Protein AF-0000000081094285 (afdb_homodimer)

InterPro domains:
  IPR002557 Chitin binding domain [PF01607] (38-88)
  IPR002557 Chitin binding domain [PS50940] (35-88)
  IPR036508 Chitin binding domain superfamily [SSF57625] (34-88)

Solvent-accessible surface area (backbone atoms only — not comparable to full-atom values): 10348 Å² total; per-residue (Å²): 134,80,58,68,62,57,57,49,51,52,51,44,54,54,54,62,65,66,63,70,71,76,76,71,74,71,56,83,68,67,70,45,63,74,68,67,77,63,93,49,69,44,73,44,55,34,72,90,55,74,12,32,32,33,34,41,22,58,70,88,43,74,42,46,32,20,34,28,63,72,26,14,43,24,67,89,73,71,43,65,36,53,40,92,78,36,92,121,132,80,58,68,62,57,56,49,51,52,51,44,55,54,53,61,64,65,62,70,69,76,77,73,76,72,56,83,69,69,73,45,63,75,66,66,77,64,93,47,68,45,70,44,54,34,71,93,54,72,13,32,30,32,32,42,22,56,69,91,43,74,42,46,32,22,35,28,63,72,25,13,45,24,67,89,74,70,43,59,36,53,40,89,79,37,92,120

Organism: NCBI:txid1843537

Foldseek 3Di:
DPDPVVVVVVVVVVVVVPPPPPPPVPPPVPVPPCPDFDPDAAKAADVVVLQQWIWGDDPRDIDIDGDDPQWGAAPVVRGTDHSVVHDD/DPDPVVVVVVVVVVVVVPPPPPPPVPPPVPVPPPPDFDPDAAKAADVVVLQQWIWGDDPRDIDIDGDPPQWGAAPVVRGTDHSVVHDD

pLDDT: mean 78.97, std 19.31, range [37.84, 96.75]

Structure (mmCIF, N/CA/C/O backbone):
data_AF-0000000081094285-model_v1
#
loop_
_entity.id
_entity.type
_entity.pdbx_description
1 polymer 'Chitin-binding type-2 domain-containing protein'
#
loop_
_atom_site.group_PDB
_atom_site.id
_atom_site.type_symbol
_atom_site.label_atom_id
_atom_site.label_alt_id
_atom_site.label_comp_id
_atom_site.label_asym_id
_atom_site.label_entity_id
_atom_site.label_seq_id
_atom_site.pdbx_PDB_ins_code
_atom_site.Cartn_x
_atom_site.Cartn_y
_atom_site.Cartn_z
_atom_site.occupancy
_atom_site.B_iso_or_equiv
_atom_site.auth_seq_id
_atom_site.auth_comp_id
_atom_site.auth_asym_id
_atom_site.auth_atom_id
_atom_site.pdbx_PDB_model_num
ATOM 1 N N . MET A 1 1 ? -5.73 -49.875 -32.469 1 42.38 1 MET A N 1
ATOM 2 C CA . MET A 1 1 ? -5.719 -49.906 -31 1 42.38 1 MET A CA 1
ATOM 3 C C . MET A 1 1 ? -4.676 -48.938 -30.453 1 42.38 1 MET A C 1
ATOM 5 O O . MET A 1 1 ? -3.479 -49.125 -30.656 1 42.38 1 MET A O 1
ATOM 9 N N . LEU A 1 2 ? -4.836 -47.625 -30.531 1 59.5 2 LEU A N 1
ATOM 10 C CA . LEU A 1 2 ? -3.98 -46.5 -30.156 1 59.5 2 LEU A CA 1
ATOM 11 C C . LEU A 1 2 ? -3.506 -46.656 -28.719 1 59.5 2 LEU A C 1
ATOM 13 O O . LEU A 1 2 ? -4.297 -46.969 -27.828 1 59.5 2 LEU A O 1
ATOM 17 N N . PRO A 1 3 ? -2.203 -46.875 -28.469 1 69.81 3 PRO A N 1
ATOM 18 C CA . PRO A 1 3 ? -1.639 -47.344 -27.203 1 69.81 3 PRO A CA 1
ATOM 19 C C . PRO A 1 3 ? -2.039 -46.469 -26.016 1 69.81 3 PRO A C 1
ATOM 21 O O . PRO A 1 3 ? -2.299 -45.25 -26.188 1 69.81 3 PRO A O 1
ATOM 24 N N . ARG A 1 4 ? -2.75 -47.062 -25.125 1 71.38 4 ARG A N 1
ATOM 25 C CA . ARG A 1 4 ? -3.197 -46.562 -23.828 1 71.38 4 ARG A CA 1
ATOM 26 C C . ARG A 1 4 ? -2.176 -45.625 -23.219 1 71.38 4 ARG A C 1
ATOM 28 O O . ARG A 1 4 ? -2.545 -44.625 -22.594 1 71.38 4 ARG A O 1
ATOM 35 N N . VAL A 1 5 ? -0.942 -45.812 -23.688 1 74.56 5 VAL A N 1
ATOM 36 C CA . VAL A 1 5 ? 0.132 -45.031 -23.094 1 74.56 5 VAL A CA 1
ATOM 37 C C . VAL A 1 5 ? 0.106 -43.625 -23.641 1 74.56 5 VAL A C 1
ATOM 39 O O . VAL A 1 5 ? 0.315 -42.656 -22.906 1 74.56 5 VAL A O 1
ATOM 42 N N . PHE A 1 6 ? -0.265 -43.625 -24.953 1 76.25 6 PHE A N 1
ATOM 43 C CA . PHE A 1 6 ? -0.285 -42.312 -25.609 1 76.25 6 PHE A CA 1
ATOM 44 C C . PHE A 1 6 ? -1.432 -41.469 -25.094 1 76.25 6 PHE A C 1
ATOM 46 O O . PHE A 1 6 ? -1.266 -40.25 -24.875 1 76.25 6 PHE A O 1
ATOM 53 N N . THR A 1 7 ? -2.527 -42.062 -24.781 1 78 7 THR A N 1
ATOM 54 C CA . THR A 1 7 ? -3.697 -41.344 -24.281 1 78 7 THR A CA 1
ATOM 55 C C . THR A 1 7 ? -3.457 -40.844 -22.859 1 78 7 THR A C 1
ATOM 57 O O . THR A 1 7 ? -3.881 -39.719 -22.516 1 78 7 THR A O 1
ATOM 60 N N . ILE A 1 8 ? -2.666 -41.656 -22.219 1 72.12 8 ILE A N 1
ATOM 61 C CA . ILE A 1 8 ? -2.377 -41.281 -20.828 1 72.12 8 ILE A CA 1
ATOM 62 C C . ILE A 1 8 ? -1.413 -40.125 -20.797 1 72.12 8 ILE A C 1
ATOM 64 O O . ILE A 1 8 ? -1.59 -39.188 -20.016 1 72.12 8 ILE A O 1
ATOM 68 N N . LEU A 1 9 ? -0.447 -40.219 -21.781 1 71.06 9 LEU A N 1
ATOM 69 C CA . LEU A 1 9 ? 0.54 -39.156 -21.875 1 71.06 9 LEU A CA 1
ATOM 70 C C . LEU A 1 9 ? -0.121 -37.844 -22.281 1 71.06 9 LEU A C 1
ATOM 72 O O . LEU A 1 9 ? 0.18 -36.781 -21.703 1 71.06 9 LEU A O 1
ATOM 76 N N . VAL A 1 10 ? -1.048 -37.906 -23.188 1 74.25 10 VAL A N 1
ATOM 77 C CA . VAL A 1 10 ? -1.744 -36.719 -23.672 1 74.25 10 VAL A CA 1
ATOM 78 C C . VAL A 1 10 ? -2.633 -36.125 -22.578 1 74.25 10 VAL A C 1
ATOM 80 O O . VAL A 1 10 ? -2.67 -34.906 -22.375 1 74.25 10 VAL A O 1
ATOM 83 N N . LEU A 1 11 ? -3.197 -36.969 -21.797 1 70.38 11 LEU A N 1
ATOM 84 C CA . LEU A 1 11 ? -4.062 -36.531 -20.719 1 70.38 11 LEU A CA 1
ATOM 85 C C . LEU A 1 11 ? -3.25 -35.906 -19.594 1 70.38 11 LEU A C 1
ATOM 87 O O . LEU A 1 11 ? -3.678 -34.906 -19 1 70.38 11 LEU A O 1
ATOM 91 N N . TYR A 1 12 ? -2.105 -36.438 -19.438 1 70.94 12 TYR A N 1
ATOM 92 C CA . TYR A 1 12 ? -1.216 -35.844 -18.438 1 70.94 12 TYR A CA 1
ATOM 93 C C . TYR A 1 12 ? -0.742 -34.469 -18.859 1 70.94 12 TYR A C 1
ATOM 95 O O . TYR A 1 12 ? -0.683 -33.562 -18.031 1 70.94 12 TYR A O 1
ATOM 103 N N . VAL A 1 13 ? -0.403 -34.281 -20.109 1 70.75 13 VAL A N 1
ATOM 104 C CA . VAL A 1 13 ? 0.097 -33 -20.625 1 70.75 13 VAL A CA 1
ATOM 105 C C . VAL A 1 13 ? -1.015 -31.953 -20.578 1 70.75 13 VAL A C 1
ATOM 107 O O . VAL A 1 13 ? -0.772 -30.797 -20.234 1 70.75 13 VAL A O 1
ATOM 110 N N . VAL A 1 14 ? -2.246 -32.281 -20.812 1 68.69 14 VAL A N 1
ATOM 111 C CA . VAL A 1 14 ? -3.367 -31.344 -20.812 1 68.69 14 VAL A CA 1
ATOM 112 C C . VAL A 1 14 ? -3.699 -30.922 -19.375 1 68.69 14 VAL A C 1
ATOM 114 O O . VAL A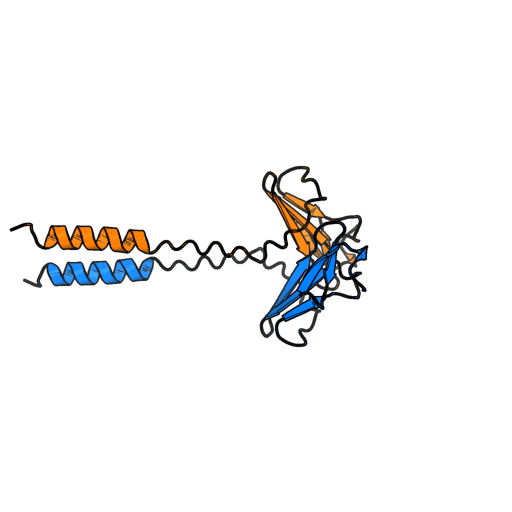 1 14 ? -3.988 -29.75 -19.125 1 68.69 14 VAL A O 1
ATOM 117 N N . SER A 1 15 ? -3.568 -31.844 -18.453 1 69.25 15 SER A N 1
ATOM 118 C CA . SER A 1 15 ? -3.83 -31.547 -17.047 1 69.25 15 SER A CA 1
ATOM 119 C C . SER A 1 15 ? -2.779 -30.609 -16.484 1 69.25 15 SER A C 1
ATOM 121 O O . SER A 1 15 ? -3.096 -29.734 -15.672 1 69.25 15 SER A O 1
ATOM 123 N N . LEU A 1 16 ? -1.538 -30.797 -16.797 1 65.5 16 LEU A N 1
ATOM 124 C CA . LEU A 1 16 ? -0.461 -29.922 -16.359 1 65.5 16 LEU A CA 1
ATOM 125 C C . LEU A 1 16 ? -0.645 -28.516 -16.922 1 65.5 16 LEU A C 1
ATOM 127 O O . LEU A 1 16 ? -0.322 -27.531 -16.25 1 65.5 16 LEU A O 1
ATOM 131 N N . LEU A 1 17 ? -1.129 -28.375 -18.109 1 64.12 17 LEU A N 1
ATOM 132 C CA . LEU A 1 17 ? -1.345 -27.078 -18.75 1 64.12 17 LEU A CA 1
ATOM 133 C C . LEU A 1 17 ? -2.5 -26.328 -18.094 1 64.12 17 LEU A C 1
ATOM 135 O O . LEU A 1 17 ? -2.461 -25.109 -17.969 1 64.12 17 LEU A O 1
ATOM 139 N N . MET A 1 18 ? -3.471 -26.922 -17.578 1 60.28 18 MET A N 1
ATOM 140 C CA . MET A 1 18 ? -4.637 -26.266 -17 1 60.28 18 MET A CA 1
ATOM 141 C C . MET A 1 18 ? -4.328 -25.766 -15.586 1 60.28 18 MET A C 1
ATOM 143 O O . MET A 1 18 ? -5.094 -24.984 -15.023 1 60.28 18 MET A O 1
ATOM 147 N N . MET A 1 19 ? -3.383 -26.172 -14.953 1 56.28 19 MET A N 1
ATOM 148 C CA . MET A 1 19 ? -3.131 -25.812 -13.562 1 56.28 19 MET A CA 1
ATOM 149 C C . MET A 1 19 ? -2.498 -24.422 -13.461 1 56.28 19 MET A C 1
ATOM 151 O O . MET A 1 19 ? -2.225 -23.938 -12.367 1 56.28 19 MET A O 1
ATOM 155 N N . SER A 1 20 ? -2.102 -23.703 -14.43 1 53.12 20 SER A N 1
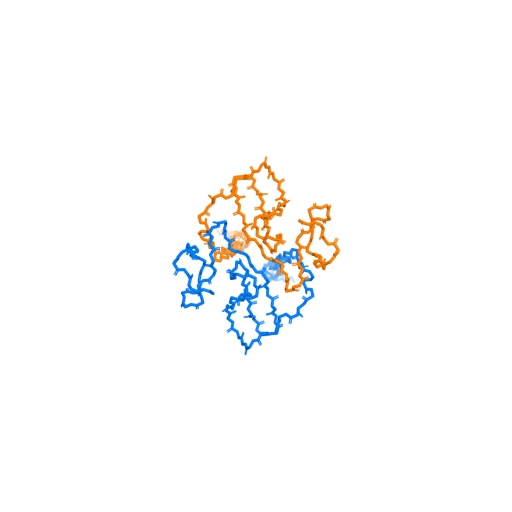ATOM 156 C CA . SER A 1 20 ? -1.458 -22.406 -14.195 1 53.12 20 SER A CA 1
ATOM 157 C C . SER A 1 20 ? -2.49 -21.312 -13.977 1 53.12 20 SER A C 1
ATOM 159 O O . SER A 1 20 ? -2.988 -20.719 -14.945 1 53.12 20 SER A O 1
ATOM 161 N N . VAL A 1 21 ? -3.484 -21.438 -13.133 1 50.97 21 VAL A N 1
ATOM 162 C CA . VAL A 1 21 ? -4.332 -20.281 -12.867 1 50.97 21 VAL A CA 1
ATOM 163 C C . VAL A 1 21 ? -3.496 -19.156 -12.266 1 50.97 21 VAL A C 1
ATOM 165 O O . VAL A 1 21 ? -2.906 -19.312 -11.195 1 50.97 21 VAL A O 1
ATOM 168 N N . SER A 1 22 ? -2.867 -18.375 -13.016 1 47.12 22 SER A N 1
ATOM 169 C CA . SER A 1 22 ? -2.258 -17.125 -12.562 1 47.12 22 SER A CA 1
ATOM 170 C C . SER A 1 22 ? -3.264 -16.266 -11.812 1 47.12 22 SER A C 1
ATOM 172 O O . SER A 1 22 ? -4.285 -15.859 -12.367 1 47.12 22 SER A O 1
ATOM 174 N N . VAL A 1 23 ? -3.535 -16.562 -10.523 1 45.41 23 VAL A N 1
ATOM 175 C CA . VAL A 1 23 ? -4.266 -15.633 -9.664 1 45.41 23 VAL A CA 1
ATOM 176 C C . VAL A 1 23 ? -3.674 -14.227 -9.797 1 45.41 23 VAL A C 1
ATOM 178 O O . VAL A 1 23 ? -2.539 -13.984 -9.383 1 45.41 23 VAL A O 1
ATOM 181 N N . SER A 1 24 ? -3.846 -13.539 -10.852 1 44.56 24 SER A N 1
ATOM 182 C CA . SER A 1 24 ? -3.58 -12.102 -10.859 1 44.56 24 SER A CA 1
ATOM 183 C C . SER A 1 24 ? -4.363 -11.391 -9.758 1 44.56 24 SER A C 1
ATOM 185 O O . SER A 1 24 ? -5.59 -11.297 -9.82 1 44.56 24 SER A O 1
ATOM 187 N N . GLY A 1 25 ? -4.129 -11.695 -8.531 1 38.09 25 GLY A N 1
ATOM 188 C CA . GLY A 1 25 ? -4.746 -10.898 -7.484 1 38.09 25 GLY A CA 1
ATOM 189 C C . GLY A 1 25 ? -4.711 -9.406 -7.77 1 38.09 25 GLY A C 1
ATOM 190 O O . GLY A 1 25 ? -3.641 -8.797 -7.758 1 38.09 25 GLY A O 1
ATOM 191 N N . HIS A 1 26 ? -5.551 -8.984 -8.75 1 40.16 26 HIS A N 1
ATOM 192 C CA . HIS A 1 26 ? -5.734 -7.547 -8.875 1 40.16 26 HIS A CA 1
ATOM 193 C C . HIS A 1 26 ? -6.102 -6.918 -7.535 1 40.16 26 HIS A C 1
ATOM 195 O O . HIS A 1 26 ? -7.129 -7.258 -6.945 1 40.16 26 HIS A O 1
ATOM 201 N N . GLY A 1 27 ? -5.285 -6.926 -6.602 1 39.81 27 GLY A N 1
ATOM 202 C CA . GLY A 1 27 ? -5.672 -6.109 -5.461 1 39.81 27 GLY A CA 1
ATOM 203 C C . GLY A 1 27 ? -6.523 -4.914 -5.844 1 39.81 27 GLY A C 1
ATOM 204 O O . GLY A 1 27 ? -6.633 -4.578 -7.023 1 39.81 27 GLY A O 1
ATOM 205 N N . PRO A 1 28 ? -7.402 -4.562 -5.109 1 37.84 28 PRO A N 1
ATOM 206 C CA . PRO A 1 28 ? -8.203 -3.385 -5.441 1 37.84 28 PRO A CA 1
ATOM 207 C C . PRO A 1 28 ? -7.414 -2.328 -6.207 1 37.84 28 PRO A C 1
ATOM 209 O O . PRO A 1 28 ? -6.336 -1.914 -5.766 1 37.84 28 PRO A O 1
ATOM 212 N N . GLY A 1 29 ? -7.215 -2.545 -7.523 1 40.28 29 GLY A N 1
ATOM 213 C CA . GLY A 1 29 ? -6.742 -1.432 -8.328 1 40.28 29 GLY A CA 1
ATOM 214 C C . GLY A 1 29 ? -7.258 -0.087 -7.852 1 40.28 29 GLY A C 1
ATOM 215 O O . GLY A 1 29 ? -8.391 0.298 -8.156 1 40.28 29 GLY A O 1
ATOM 216 N N . ILE A 1 30 ? -7.086 0.174 -6.629 1 39.41 30 ILE A N 1
ATOM 217 C CA . ILE A 1 30 ? -7.484 1.549 -6.344 1 39.41 30 ILE A CA 1
ATOM 218 C C . ILE A 1 30 ? -7.125 2.443 -7.531 1 39.41 30 ILE A C 1
ATOM 220 O O . ILE A 1 30 ? -6.016 2.367 -8.062 1 39.41 30 ILE A O 1
ATOM 224 N N . GLY A 1 31 ? -8.047 2.486 -8.453 1 42.28 31 GLY A N 1
ATOM 225 C CA . GLY A 1 31 ? -8.047 3.441 -9.555 1 42.28 31 GLY A CA 1
ATOM 226 C C . GLY A 1 31 ? -7.285 4.715 -9.234 1 42.28 31 GLY A C 1
ATOM 227 O O . GLY A 1 31 ? -7.852 5.668 -8.695 1 42.28 31 GLY A O 1
ATOM 228 N N . GLN A 1 32 ? -6.195 4.617 -8.633 1 43.72 32 GLN A N 1
ATOM 229 C CA . GLN A 1 32 ? -5.617 5.93 -8.367 1 43.72 32 GLN A CA 1
ATOM 230 C C . GLN A 1 32 ? -5.488 6.742 -9.656 1 43.72 32 GLN A C 1
ATOM 232 O O . GLN A 1 32 ? -5.016 6.23 -10.672 1 43.72 32 GLN A O 1
ATOM 237 N N . PRO A 1 33 ? -6.336 7.578 -9.922 1 48.19 33 PRO A N 1
ATOM 238 C CA . PRO A 1 33 ? -5.906 8.547 -10.938 1 48.19 33 PRO A CA 1
ATOM 239 C C . PRO A 1 33 ? -4.422 8.898 -10.82 1 48.19 33 PRO A C 1
ATOM 241 O O . PRO A 1 33 ? -3.934 9.164 -9.719 1 48.19 33 PRO A O 1
ATOM 244 N N . ASP A 1 34 ? -3.461 8.305 -11.609 1 53.38 34 ASP A N 1
ATOM 245 C CA . ASP A 1 34 ? -2.012 8.375 -11.766 1 53.38 34 ASP A CA 1
ATOM 246 C C . ASP A 1 34 ? -1.542 9.82 -11.898 1 53.38 34 ASP A C 1
ATOM 248 O O . ASP A 1 34 ? -1.82 10.477 -12.906 1 53.38 34 ASP A O 1
ATOM 252 N N . THR A 1 35 ? -1.78 10.703 -10.984 1 75.44 35 THR A N 1
ATOM 253 C CA . THR A 1 35 ? -1.171 11.992 -11.297 1 75.44 35 THR A CA 1
ATOM 254 C C . THR A 1 35 ? 0.343 11.938 -11.109 1 75.44 35 THR A C 1
ATOM 256 O O . THR A 1 35 ? 1.082 12.68 -11.758 1 75.44 35 THR A O 1
ATOM 259 N N . PHE A 1 36 ? 0.838 11.008 -10.297 1 86.19 36 PHE A N 1
ATOM 260 C CA . PHE A 1 36 ? 2.287 10.93 -10.141 1 86.19 36 PHE A CA 1
ATOM 261 C C . PHE A 1 36 ? 2.934 10.305 -11.375 1 86.19 36 PHE A C 1
ATOM 263 O O . PHE A 1 36 ? 2.473 9.273 -11.867 1 86.19 36 PHE A O 1
ATOM 270 N N . GLU A 1 37 ? 3.918 11.141 -11.93 1 87.5 37 GLU A N 1
ATOM 271 C CA . GLU A 1 37 ? 4.645 10.633 -13.086 1 87.5 37 GLU A CA 1
ATOM 272 C C . GLU A 1 37 ? 5.953 9.969 -12.664 1 87.5 37 GLU A C 1
ATOM 274 O O . GLU A 1 37 ? 6.809 10.609 -12.047 1 87.5 37 GLU A O 1
ATOM 279 N N . CYS A 1 38 ? 6.082 8.703 -13.117 1 90.31 38 CYS A N 1
ATOM 280 C CA . CYS A 1 38 ? 7.258 7.934 -12.734 1 90.31 38 CYS A CA 1
ATOM 281 C C . CYS A 1 38 ? 8.492 8.414 -13.492 1 90.31 38 CYS A C 1
ATOM 283 O O . CYS A 1 38 ? 8.516 8.398 -14.727 1 90.31 38 CYS A O 1
ATOM 285 N N . PRO A 1 39 ? 9.477 8.953 -12.805 1 90.62 39 PRO A N 1
ATOM 286 C CA . PRO A 1 39 ? 10.711 9.328 -13.492 1 90.62 39 PRO A CA 1
ATOM 287 C C . PRO A 1 39 ? 11.469 8.125 -14.047 1 90.62 39 PRO A C 1
ATOM 289 O O . PRO A 1 39 ? 12.305 8.273 -14.945 1 90.62 39 PRO A O 1
ATOM 292 N N . GLY A 1 40 ? 11.227 6.902 -13.586 1 93.25 40 GLY A N 1
ATOM 293 C CA . GLY A 1 40 ? 11.82 5.609 -13.875 1 93.25 40 GLY A CA 1
ATOM 294 C C . GLY A 1 40 ? 1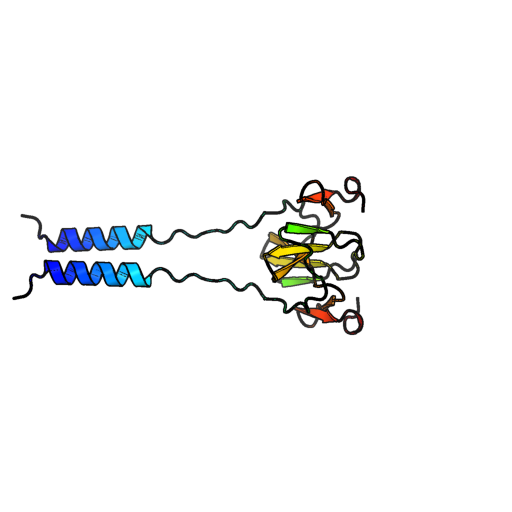1.336 4.504 -12.953 1 93.25 40 GLY A C 1
ATOM 295 O O . GLY A 1 40 ? 10.469 4.73 -12.109 1 93.25 40 GLY A O 1
ATOM 296 N N . ASP A 1 41 ? 11.867 3.4 -13.211 1 94.38 41 ASP A N 1
ATOM 297 C CA . ASP A 1 41 ? 11.516 2.283 -12.336 1 94.38 41 ASP A CA 1
ATOM 298 C C . ASP A 1 41 ? 12.133 2.449 -10.953 1 94.38 41 ASP A C 1
ATOM 300 O O . ASP A 1 41 ? 13.258 2.924 -10.82 1 94.38 41 ASP A O 1
ATOM 304 N N . GLY A 1 42 ? 11.336 2.143 -9.945 1 94.31 42 GLY A N 1
ATOM 305 C CA . GLY A 1 42 ? 11.836 2.234 -8.586 1 94.31 42 GLY A CA 1
ATOM 306 C C . GLY A 1 42 ? 10.812 2.762 -7.602 1 94.31 42 GLY A C 1
ATOM 307 O O . GLY A 1 42 ? 9.602 2.652 -7.836 1 94.31 42 GLY A O 1
ATOM 308 N N . TYR A 1 43 ? 11.297 3.164 -6.406 1 95.12 43 TYR A N 1
ATOM 309 C CA . TYR A 1 43 ? 10.469 3.701 -5.332 1 95.12 43 TYR A CA 1
ATOM 310 C C . TYR A 1 43 ? 10.766 5.176 -5.094 1 95.12 43 TYR A C 1
ATOM 312 O O . TYR A 1 43 ? 11.93 5.582 -5.07 1 95.12 43 TYR A O 1
ATOM 320 N N . PHE A 1 44 ? 9.734 5.992 -4.98 1 94.56 44 PHE A N 1
ATOM 321 C CA . PHE A 1 44 ? 9.883 7.438 -4.84 1 94.56 44 PHE A CA 1
ATOM 322 C C . PHE A 1 44 ? 8.992 7.965 -3.721 1 94.56 44 PHE A C 1
ATOM 324 O O . PHE A 1 44 ? 7.797 7.672 -3.684 1 94.56 44 PHE A O 1
ATOM 331 N N . ALA A 1 45 ? 9.586 8.719 -2.811 1 95.69 45 ALA A N 1
ATOM 332 C CA . ALA A 1 45 ? 8.805 9.328 -1.737 1 95.69 45 ALA A CA 1
ATOM 333 C C . ALA A 1 45 ? 7.93 10.461 -2.271 1 95.69 45 ALA A C 1
ATOM 335 O O . ALA A 1 45 ? 8.32 11.164 -3.201 1 95.69 45 ALA A O 1
ATOM 336 N N . ASP A 1 46 ? 6.703 10.594 -1.698 1 94.62 46 ASP A N 1
ATOM 337 C CA . ASP A 1 46 ? 5.863 11.75 -1.979 1 94.62 46 ASP A CA 1
ATOM 338 C C . ASP A 1 46 ? 6.203 12.914 -1.05 1 94.62 46 ASP A C 1
ATOM 340 O O . ASP A 1 46 ? 5.688 12.992 0.067 1 94.62 46 ASP A O 1
ATOM 344 N N . HIS A 1 47 ? 6.992 13.805 -1.495 1 94.75 47 HIS A N 1
ATOM 345 C CA . HIS A 1 47 ? 7.469 14.914 -0.672 1 94.75 47 HIS A CA 1
ATOM 346 C C . HIS A 1 47 ? 6.336 15.875 -0.337 1 94.75 47 HIS A C 1
ATOM 348 O O . HIS A 1 47 ? 6.383 16.562 0.688 1 94.75 47 HIS A O 1
ATOM 354 N N . GLY A 1 48 ? 5.348 15.906 -1.095 1 93.44 48 GLY A N 1
ATOM 355 C CA . GLY A 1 48 ? 4.207 16.781 -0.851 1 93.44 48 GLY A CA 1
ATOM 356 C C . GLY A 1 48 ? 3.295 16.266 0.251 1 93.44 48 GLY A C 1
ATOM 357 O O . GLY A 1 48 ? 2.447 17.016 0.752 1 93.44 48 GLY A O 1
ATOM 358 N N . ARG A 1 49 ? 3.506 15.07 0.573 1 93.31 49 ARG A N 1
ATOM 359 C CA . ARG A 1 49 ? 2.699 14.438 1.61 1 93.31 49 ARG A CA 1
ATOM 360 C C . ARG A 1 49 ? 3.58 13.898 2.734 1 93.31 49 ARG A C 1
ATOM 362 O O . ARG A 1 49 ? 3.41 12.758 3.172 1 93.31 49 ARG A O 1
ATOM 369 N N . GLU A 1 50 ? 4.477 14.641 3.078 1 94.69 50 GLU A N 1
ATOM 370 C CA . GLU A 1 50 ? 5.34 14.469 4.242 1 94.69 50 GLU A CA 1
ATOM 371 C C . GLU A 1 50 ? 6.062 13.125 4.195 1 94.69 50 GLU A C 1
ATOM 373 O O . GLU A 1 50 ? 6.414 12.562 5.238 1 94.69 50 GLU A O 1
ATOM 378 N N . CYS A 1 51 ? 6.156 12.469 3.033 1 96.75 51 CYS A N 1
ATOM 379 C CA . CYS A 1 51 ? 6.898 11.242 2.777 1 96.75 51 CYS A CA 1
ATOM 380 C C . CYS A 1 51 ? 6.262 10.062 3.5 1 96.75 51 CYS A C 1
ATOM 382 O O . CYS A 1 51 ? 6.934 9.062 3.785 1 96.75 51 CYS A O 1
ATOM 384 N N . VAL A 1 52 ? 4.961 10.211 3.828 1 95.94 52 VAL A N 1
ATOM 385 C CA . VAL A 1 52 ? 4.293 9.086 4.469 1 95.94 52 VAL A CA 1
ATOM 386 C C . VAL A 1 52 ? 3.713 8.156 3.408 1 95.94 52 VAL A C 1
ATOM 388 O O . VAL A 1 52 ? 3.402 6.996 3.689 1 95.94 52 VAL A O 1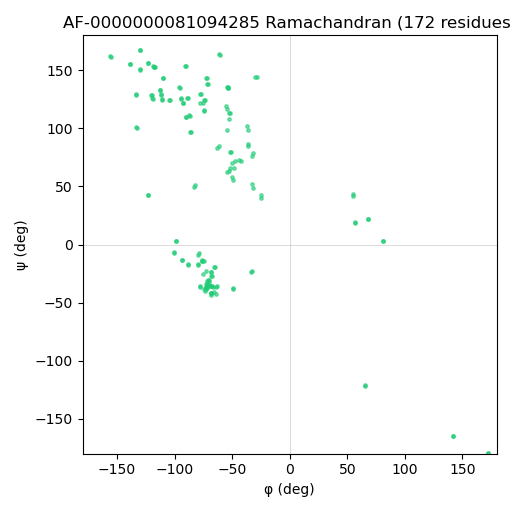
ATOM 391 N N . VAL A 1 53 ? 3.568 8.656 2.168 1 95.19 53 VAL A N 1
ATOM 392 C CA . VAL A 1 53 ? 3.209 7.883 0.98 1 95.19 53 VAL A CA 1
ATOM 393 C C . VAL A 1 53 ? 4.414 7.789 0.044 1 95.19 53 VAL A C 1
ATOM 395 O O . VAL A 1 53 ? 5.207 8.727 -0.051 1 95.19 53 VAL A O 1
ATOM 398 N N . TYR A 1 54 ? 4.551 6.656 -0.595 1 94.44 54 TYR A N 1
ATOM 399 C CA . TYR A 1 54 ? 5.574 6.477 -1.617 1 94.44 54 TYR A CA 1
ATOM 400 C C . TYR A 1 54 ? 5.031 5.691 -2.805 1 94.44 54 TYR A C 1
ATOM 402 O O . TYR A 1 54 ? 4.031 4.977 -2.68 1 94.44 54 TYR A O 1
ATOM 410 N N . TYR A 1 55 ? 5.637 5.895 -3.902 1 93.44 55 TYR A N 1
ATOM 411 C CA . TYR A 1 55 ? 5.164 5.312 -5.152 1 93.44 55 TYR A CA 1
ATOM 412 C C . TYR A 1 55 ? 6.133 4.254 -5.66 1 93.44 55 TYR A C 1
ATOM 414 O O . TYR A 1 55 ? 7.352 4.461 -5.66 1 93.44 55 TYR A O 1
ATOM 422 N N . LYS A 1 56 ? 5.555 3.18 -5.93 1 91.88 56 LYS A N 1
ATOM 423 C CA . LYS A 1 56 ? 6.277 2.148 -6.672 1 91.88 56 LYS A CA 1
ATOM 424 C C . LYS A 1 56 ? 6.035 2.281 -8.172 1 91.88 56 LYS A C 1
ATOM 426 O O . LYS A 1 56 ? 4.891 2.252 -8.625 1 91.88 56 LYS A O 1
ATOM 431 N N . CYS A 1 57 ? 7.148 2.445 -8.883 1 91.62 57 CYS A N 1
ATOM 432 C CA . CYS A 1 57 ? 7.062 2.635 -10.328 1 91.62 57 CYS A CA 1
ATOM 433 C C . CYS A 1 57 ? 7.617 1.426 -11.07 1 91.62 57 CYS A C 1
ATOM 435 O O . CYS A 1 57 ? 8.711 0.953 -10.766 1 91.62 57 CYS A O 1
ATOM 437 N N . GLN A 1 58 ? 6.836 0.891 -11.898 1 90.5 58 GLN A N 1
ATOM 438 C CA . GLN A 1 58 ? 7.227 -0.191 -12.797 1 90.5 58 GLN A CA 1
ATOM 439 C C . GLN A 1 58 ? 6.766 0.085 -14.227 1 90.5 58 GLN A C 1
ATOM 441 O O . GLN A 1 58 ? 5.602 -0.15 -14.562 1 90.5 58 GLN A O 1
ATOM 446 N N . GLY A 1 59 ? 7.836 0.588 -15.047 1 87.19 59 GLY A N 1
ATOM 447 C CA . GLY A 1 59 ? 7.414 1.049 -16.359 1 87.19 59 GLY A CA 1
ATOM 448 C C . GLY A 1 59 ? 6.5 2.258 -16.297 1 87.19 59 GLY A C 1
ATOM 449 O O . GLY A 1 59 ? 6.863 3.293 -15.742 1 87.19 59 GLY A O 1
ATOM 450 N N . GLN A 1 60 ? 5.402 2.131 -16.812 1 83.19 60 GLN A N 1
ATOM 451 C CA . GLN A 1 60 ? 4.445 3.232 -16.797 1 83.19 60 GLN A CA 1
ATOM 452 C C . GLN A 1 60 ? 3.426 3.062 -15.68 1 83.19 60 GLN A C 1
ATOM 454 O O . GLN A 1 60 ? 2.557 3.916 -15.484 1 83.19 60 GLN A O 1
ATOM 459 N N . GLN A 1 61 ? 3.637 2.049 -14.953 1 85.56 61 GLN A N 1
ATOM 460 C CA . GLN A 1 61 ? 2.682 1.768 -13.891 1 85.56 61 GLN A CA 1
ATOM 461 C C . GLN A 1 61 ? 3.146 2.363 -12.562 1 85.56 61 GLN A C 1
ATOM 463 O O . GLN A 1 61 ? 4.328 2.283 -12.219 1 85.56 61 GLN A O 1
ATOM 468 N N . VAL A 1 62 ? 2.197 3.027 -11.828 1 89.62 62 VAL A N 1
ATOM 469 C CA . VAL A 1 62 ? 2.465 3.643 -10.539 1 89.62 62 VAL A CA 1
ATOM 470 C C . VAL A 1 62 ? 1.562 3.02 -9.469 1 89.62 62 VAL A C 1
ATOM 472 O O . VAL A 1 62 ? 0.366 2.828 -9.695 1 89.62 62 VAL A O 1
ATOM 475 N N . THR A 1 63 ? 2.152 2.57 -8.352 1 90.12 63 THR A N 1
ATOM 476 C CA . THR A 1 63 ? 1.405 2.078 -7.199 1 90.12 63 THR A CA 1
ATOM 477 C C . THR A 1 63 ? 1.71 2.914 -5.961 1 90.12 63 THR A C 1
ATOM 479 O O . THR A 1 63 ? 2.875 3.123 -5.617 1 90.12 63 THR A O 1
ATOM 482 N N . ALA A 1 64 ? 0.593 3.422 -5.336 1 92.69 64 ALA A N 1
ATOM 483 C CA . ALA A 1 64 ? 0.763 4.211 -4.117 1 92.69 64 ALA A CA 1
ATOM 484 C C . ALA A 1 64 ? 0.737 3.318 -2.879 1 92.69 64 ALA A C 1
ATOM 486 O O . ALA A 1 64 ? -0.208 2.553 -2.68 1 92.69 64 ALA A O 1
ATOM 487 N N . LEU A 1 65 ? 1.755 3.43 -2.078 1 93.56 65 LEU A N 1
ATOM 488 C CA . LEU A 1 65 ? 1.887 2.67 -0.84 1 93.56 65 LEU A CA 1
ATOM 489 C C . LEU A 1 65 ? 2.049 3.602 0.356 1 93.56 65 LEU A C 1
ATOM 491 O O . LEU A 1 65 ? 2.324 4.793 0.188 1 93.56 65 LEU A O 1
ATOM 495 N N . GLY A 1 66 ? 1.713 3.141 1.497 1 93.94 66 GLY A N 1
ATOM 496 C CA . GLY A 1 66 ? 1.853 3.928 2.711 1 93.94 66 GLY A CA 1
ATOM 497 C C . GLY A 1 66 ? 2.812 3.314 3.713 1 93.94 66 GLY A C 1
ATOM 498 O O . GLY A 1 66 ? 3.01 2.098 3.727 1 93.94 66 GLY A O 1
ATOM 499 N N . CYS A 1 67 ? 3.393 4.176 4.496 1 94.94 67 CYS A N 1
ATOM 500 C CA . CYS A 1 67 ? 4.207 3.705 5.609 1 94.94 67 CYS A CA 1
ATOM 501 C C . CYS A 1 67 ? 3.371 3.547 6.875 1 94.94 67 CYS A C 1
ATOM 503 O O . CYS A 1 67 ? 2.369 4.242 7.051 1 94.94 67 CYS A O 1
ATOM 505 N N . ASP A 1 68 ? 3.832 2.67 7.723 1 92.81 68 ASP A N 1
ATOM 506 C CA . ASP A 1 68 ? 3.162 2.484 9.008 1 92.81 68 ASP A CA 1
ATOM 507 C C . ASP A 1 68 ? 3.184 3.773 9.828 1 92.81 68 ASP A C 1
ATOM 509 O O . ASP A 1 68 ? 3.934 4.699 9.516 1 92.81 68 ASP A O 1
ATOM 513 N N . GLU A 1 69 ? 2.297 3.732 10.82 1 90.75 69 GLU A N 1
ATOM 514 C CA . GLU A 1 69 ? 2.209 4.91 11.68 1 90.75 69 GLU A CA 1
ATOM 515 C C . GLU A 1 69 ? 3.574 5.277 12.258 1 90.75 69 GLU A C 1
ATOM 517 O O . GLU A 1 69 ? 4.336 4.398 12.664 1 90.75 69 GLU A O 1
ATOM 522 N N . GLY A 1 70 ? 3.861 6.598 12.219 1 91.06 70 GLY A N 1
ATOM 523 C CA . GLY A 1 70 ? 5.102 7.09 12.797 1 91.06 70 GLY A CA 1
ATOM 524 C C . GLY A 1 70 ? 6.301 6.906 11.883 1 91.06 70 GLY A C 1
ATOM 525 O O . GLY A 1 70 ? 7.43 7.219 12.266 1 91.06 70 GLY A O 1
ATOM 526 N N . LYS A 1 71 ? 6.09 6.40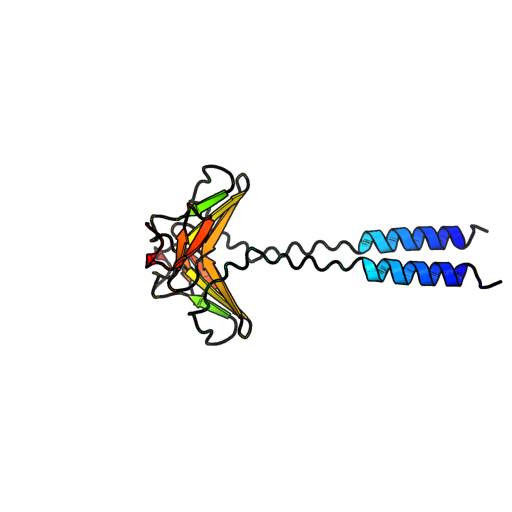2 10.711 1 94.5 71 LYS A N 1
ATOM 527 C CA . LYS A 1 71 ? 7.191 6.137 9.789 1 94.5 71 LYS A CA 1
ATOM 528 C C . LYS A 1 71 ? 7.047 6.957 8.508 1 94.5 71 LYS A C 1
ATOM 530 O O . LYS A 1 71 ? 5.949 7.406 8.172 1 94.5 71 LYS A O 1
ATOM 535 N N . LYS A 1 72 ? 8.188 7.211 7.91 1 95.31 72 LYS A N 1
ATOM 536 C CA . LYS A 1 72 ? 8.305 7.887 6.621 1 95.31 72 LYS A CA 1
ATOM 537 C C . LYS A 1 72 ? 9.211 7.113 5.672 1 95.31 72 LYS A C 1
ATOM 539 O O . LYS A 1 72 ? 10.07 6.34 6.113 1 95.31 72 LYS A O 1
ATOM 544 N N . PHE A 1 73 ? 8.914 7.254 4.422 1 95.19 73 PHE A N 1
ATOM 545 C CA . PHE A 1 73 ? 9.695 6.52 3.436 1 95.19 73 PHE A CA 1
ATOM 546 C C . PHE A 1 73 ? 11.062 7.168 3.236 1 95.19 73 PHE A C 1
ATOM 548 O O . PHE A 1 73 ? 11.148 8.359 2.934 1 95.19 73 PHE A O 1
ATOM 555 N N . ASP A 1 74 ? 12.117 6.422 3.459 1 95.62 74 ASP A N 1
ATOM 556 C CA . ASP A 1 74 ? 13.5 6.828 3.225 1 95.62 74 ASP A CA 1
ATOM 557 C C . ASP A 1 74 ? 13.945 6.473 1.808 1 95.62 74 ASP A C 1
ATOM 559 O O . ASP A 1 74 ? 14.164 5.301 1.497 1 95.62 74 ASP A O 1
ATOM 563 N N . GLU A 1 75 ? 14.117 7.457 0.983 1 93.56 75 GLU A N 1
ATOM 564 C CA . GLU A 1 75 ? 14.445 7.215 -0.418 1 93.56 75 GLU A CA 1
ATOM 565 C C . GLU A 1 75 ? 15.844 6.617 -0.561 1 93.56 75 GLU A C 1
ATOM 567 O O . GLU A 1 75 ? 16.125 5.906 -1.527 1 93.56 75 GLU A O 1
ATOM 572 N N . ARG A 1 76 ? 16.734 6.934 0.431 1 92.06 76 ARG A N 1
ATOM 573 C CA . ARG A 1 76 ? 18.094 6.418 0.381 1 92.06 76 ARG A CA 1
ATOM 574 C C . ARG A 1 76 ? 18.125 4.922 0.674 1 92.06 76 ARG A C 1
ATOM 576 O O . ARG A 1 76 ? 18.812 4.164 -0.011 1 92.06 76 ARG A O 1
ATOM 583 N N . ARG A 1 77 ? 17.266 4.543 1.601 1 93.19 77 ARG A N 1
ATOM 584 C CA . ARG A 1 77 ? 17.25 3.15 2.043 1 93.19 77 ARG A CA 1
ATOM 585 C C . ARG A 1 77 ? 16.125 2.371 1.391 1 93.19 77 ARG A C 1
ATOM 587 O O . ARG A 1 77 ? 16.031 1.15 1.533 1 93.19 77 ARG A O 1
ATOM 594 N N . LYS A 1 78 ? 15.305 3.004 0.708 1 93.75 78 LYS A N 1
ATOM 595 C CA . LYS A 1 78 ? 14.18 2.418 -0.013 1 93.75 78 LYS A CA 1
ATOM 596 C C . LYS A 1 78 ? 13.297 1.6 0.921 1 93.75 78 LYS A C 1
ATOM 598 O O . LYS A 1 78 ? 12.922 0.47 0.599 1 93.75 78 LYS A O 1
ATOM 603 N N . ARG A 1 79 ? 13.039 2.119 2.047 1 92.81 79 ARG A N 1
ATOM 604 C CA . ARG A 1 79 ? 12.133 1.506 3.016 1 92.81 79 ARG A CA 1
ATOM 605 C C . ARG A 1 79 ? 11.562 2.551 3.971 1 92.81 79 ARG A C 1
ATOM 607 O O . ARG A 1 79 ? 12.102 3.654 4.082 1 92.81 79 ARG A O 1
ATOM 614 N N . CYS A 1 80 ? 10.453 2.189 4.645 1 95.44 80 CYS A N 1
ATOM 615 C CA . CYS A 1 80 ? 9.883 3.053 5.668 1 95.44 80 CYS A CA 1
ATOM 616 C C . CYS A 1 80 ? 10.672 2.955 6.969 1 95.44 80 CYS A C 1
ATOM 618 O O . CYS A 1 80 ? 10.984 1.857 7.434 1 95.44 80 CYS A O 1
ATOM 620 N N . ARG A 1 81 ? 11.023 4.098 7.48 1 93.62 81 ARG A N 1
ATOM 621 C CA . ARG A 1 81 ? 11.758 4.199 8.742 1 93.62 81 ARG A CA 1
ATOM 622 C C . ARG A 1 81 ? 11.094 5.199 9.68 1 93.62 81 ARG A C 1
ATOM 624 O O . ARG A 1 81 ? 10.156 5.902 9.289 1 93.62 81 ARG A O 1
ATOM 631 N N . LEU A 1 82 ? 11.602 5.09 10.898 1 92.94 82 LEU A N 1
ATOM 632 C CA . LEU A 1 82 ? 11.055 6.023 11.883 1 92.94 82 LEU A CA 1
ATOM 633 C C . LEU A 1 82 ? 11.172 7.461 11.383 1 92.94 82 LEU A C 1
ATOM 635 O O . LEU A 1 82 ? 12.195 7.844 10.812 1 92.94 82 LEU A O 1
ATOM 639 N N . ALA A 1 83 ? 10.055 8.211 11.555 1 94 83 ALA A N 1
ATOM 640 C CA . ALA A 1 83 ? 9.922 9.555 11 1 94 83 ALA A CA 1
ATOM 641 C C . ALA A 1 83 ? 11.141 10.406 11.336 1 94 83 ALA A C 1
ATOM 643 O O . ALA A 1 83 ? 11.609 11.195 10.508 1 94 83 ALA A O 1
ATOM 644 N N . HIS A 1 84 ? 11.672 10.25 12.562 1 94.12 84 HIS A N 1
ATOM 645 C CA . HIS A 1 84 ? 12.75 11.125 13 1 94.12 84 HIS A CA 1
ATOM 646 C C . HIS A 1 84 ? 14.062 10.758 12.328 1 94.12 84 HIS A C 1
ATOM 648 O O . HIS A 1 84 ? 15.023 11.531 12.367 1 94.12 84 HIS A O 1
ATOM 654 N N . LEU A 1 85 ? 14.18 9.617 11.695 1 94.75 85 LEU A N 1
ATOM 655 C CA . LEU A 1 85 ? 15.391 9.156 11.023 1 94.75 85 LEU A CA 1
ATOM 656 C C . LEU A 1 85 ? 15.359 9.531 9.547 1 94.75 85 LEU A C 1
ATOM 658 O O . LEU A 1 85 ? 16.344 9.32 8.828 1 94.75 85 LEU A O 1
ATOM 662 N N . VAL A 1 86 ? 14.219 9.93 9.086 1 95.88 86 VAL A N 1
ATOM 663 C CA . VAL A 1 86 ? 14.039 10.211 7.664 1 95.88 86 VAL A CA 1
ATOM 664 C C . VAL A 1 86 ? 13.992 11.727 7.441 1 95.88 86 VAL A C 1
ATOM 666 O O . VAL A 1 86 ? 13.242 12.438 8.117 1 95.88 86 VAL A O 1
ATOM 669 N N . ASP A 1 87 ? 14.898 12.227 6.555 1 92.81 87 ASP A N 1
ATOM 670 C CA . ASP A 1 87 ? 14.852 13.633 6.156 1 92.81 87 ASP A CA 1
ATOM 671 C C . ASP A 1 87 ? 13.906 13.836 4.973 1 92.81 87 ASP A C 1
ATOM 673 O O . ASP A 1 87 ? 14.148 13.312 3.885 1 92.81 87 ASP A O 1
ATOM 677 N N . CYS A 1 88 ? 12.82 14.461 5.145 1 93.88 88 CYS A N 1
ATOM 678 C CA . CYS A 1 88 ? 11.828 14.75 4.125 1 93.88 88 CYS A CA 1
ATOM 679 C C . CYS A 1 88 ? 11.5 16.25 4.09 1 93.88 88 CYS A C 1
ATOM 681 O O . CYS A 1 88 ? 11.531 16.906 5.121 1 93.88 88 CYS A O 1
ATOM 683 N N . MET B 1 1 ? 4.379 -58 -13.266 1 42.66 1 MET B N 1
ATOM 684 C CA . MET B 1 1 ? 4.406 -57 -14.32 1 42.66 1 MET B CA 1
ATOM 685 C C . MET B 1 1 ? 3.393 -55.906 -14.047 1 42.66 1 MET B C 1
ATOM 687 O O . MET B 1 1 ? 2.186 -56.156 -14.047 1 42.66 1 MET B O 1
ATOM 691 N N . LEU B 1 2 ? 3.57 -55.031 -13.07 1 59.97 2 LEU B N 1
ATOM 692 C CA . LEU B 1 2 ? 2.729 -53.969 -12.57 1 59.97 2 LEU B CA 1
ATOM 693 C C . LEU B 1 2 ? 2.287 -53.031 -13.711 1 59.97 2 LEU B C 1
ATOM 695 O O . LEU B 1 2 ? 3.096 -52.656 -14.562 1 59.97 2 LEU B O 1
ATOM 699 N N . PRO B 1 3 ? 0.993 -53 -14.047 1 69.88 3 PRO B N 1
ATOM 700 C CA . PRO B 1 3 ? 0.47 -52.438 -15.289 1 69.88 3 PRO B CA 1
ATOM 701 C C . PRO B 1 3 ? 0.908 -50.969 -15.484 1 69.88 3 PRO B C 1
ATOM 70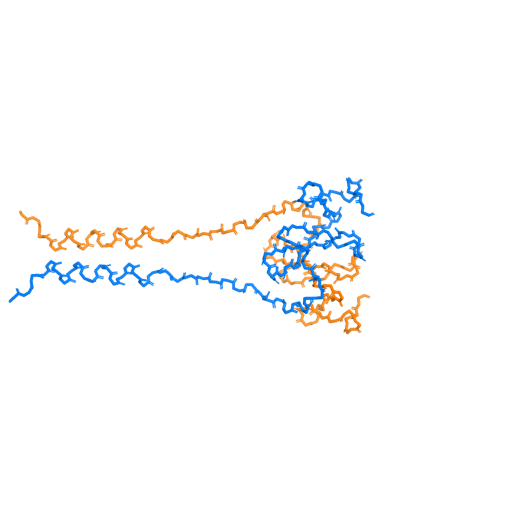3 O O . PRO B 1 3 ? 1.16 -50.25 -14.508 1 69.88 3 PRO B O 1
ATOM 706 N N . ARG B 1 4 ? 1.608 -50.781 -16.531 1 71.62 4 ARG B N 1
ATOM 707 C CA . ARG B 1 4 ? 2.092 -49.531 -17.078 1 71.62 4 ARG B CA 1
ATOM 708 C C . ARG B 1 4 ? 1.098 -48.406 -16.828 1 71.62 4 ARG B C 1
ATOM 710 O O . ARG B 1 4 ? 1.495 -47.281 -16.547 1 71.62 4 ARG B O 1
ATOM 717 N N . VAL B 1 5 ? -0.149 -48.844 -16.641 1 75.44 5 VAL B N 1
ATOM 718 C CA . VAL B 1 5 ? -1.198 -47.844 -16.5 1 75.44 5 VAL B CA 1
ATOM 719 C C . VAL B 1 5 ? -1.169 -47.25 -15.102 1 75.44 5 VAL B C 1
ATOM 721 O O . VAL B 1 5 ? -1.345 -46.031 -14.93 1 75.44 5 VAL B O 1
ATOM 724 N N . PHE B 1 6 ? -0.847 -48.188 -14.18 1 75.81 6 PHE B N 1
ATOM 725 C CA . PHE B 1 6 ? -0.826 -47.75 -12.789 1 75.81 6 PHE B CA 1
ATOM 726 C C . PHE B 1 6 ? 0.346 -46.812 -12.539 1 75.81 6 PHE B C 1
ATOM 728 O O . PHE B 1 6 ? 0.201 -45.781 -11.844 1 75.81 6 PHE B O 1
ATOM 735 N N . THR B 1 7 ? 1.441 -47.031 -13.156 1 78.06 7 THR B N 1
ATOM 736 C CA . THR B 1 7 ? 2.635 -46.219 -12.992 1 78.06 7 THR B CA 1
ATOM 737 C C . THR B 1 7 ? 2.438 -44.844 -13.625 1 78.06 7 THR B C 1
ATOM 739 O O . THR B 1 7 ? 2.887 -43.844 -13.086 1 78.06 7 THR B O 1
ATOM 742 N N . ILE B 1 8 ? 1.646 -44.938 -14.672 1 72.75 8 ILE B N 1
ATOM 743 C CA . ILE B 1 8 ? 1.399 -43.688 -15.383 1 72.75 8 ILE B CA 1
ATOM 744 C C . ILE B 1 8 ? 0.459 -42.812 -14.555 1 72.75 8 ILE B C 1
ATOM 746 O O . ILE B 1 8 ? 0.677 -41.594 -14.438 1 72.75 8 ILE B O 1
ATOM 750 N N . LEU B 1 9 ? -0.539 -43.531 -13.953 1 71.19 9 LEU B N 1
ATOM 751 C CA . LEU B 1 9 ? -1.509 -42.844 -13.133 1 71.19 9 LEU B CA 1
ATOM 752 C C . LEU B 1 9 ? -0.837 -42.219 -11.914 1 71.19 9 LEU B C 1
ATOM 754 O O . LEU B 1 9 ? -1.106 -41.062 -11.562 1 71.19 9 LEU B O 1
ATOM 758 N N . VAL B 1 10 ? 0.05 -42.906 -11.289 1 74.62 10 VAL B N 1
ATOM 759 C CA . VAL B 1 10 ? 0.75 -42.469 -10.086 1 74.62 10 VAL B CA 1
ATOM 760 C C . VAL B 1 10 ? 1.68 -41.312 -10.438 1 74.62 10 VAL B C 1
ATOM 762 O O . VAL B 1 10 ? 1.737 -40.312 -9.719 1 74.62 10 VAL B O 1
ATOM 765 N N . LEU B 1 11 ? 2.252 -41.375 -11.609 1 70.06 11 LEU B N 1
ATOM 766 C CA . LEU B 1 11 ? 3.154 -40.312 -12.047 1 70.06 11 LEU B CA 1
ATOM 767 C C . LEU B 1 11 ? 2.383 -39.031 -12.375 1 70.06 11 LEU B C 1
ATOM 769 O O . LEU B 1 11 ? 2.844 -37.938 -12.078 1 70.06 11 LEU B O 1
ATOM 773 N N . TYR B 1 12 ? 1.232 -39.25 -12.875 1 70.81 12 TYR B N 1
ATOM 774 C CA . TYR B 1 12 ? 0.379 -38.125 -13.18 1 70.81 12 TYR B CA 1
ATOM 775 C C . TYR B 1 12 ? -0.084 -37.438 -11.898 1 70.81 12 TYR B C 1
ATOM 777 O O . TYR B 1 12 ? -0.106 -36.188 -11.82 1 70.81 12 TYR B O 1
ATOM 785 N N . VAL B 1 13 ? -0.467 -38.156 -10.898 1 71.06 13 VAL B N 1
ATOM 786 C CA . VAL B 1 13 ? -0.958 -37.625 -9.633 1 71.06 13 VAL B CA 1
ATOM 787 C C . VAL B 1 13 ? 0.171 -36.906 -8.906 1 71.06 13 VAL B C 1
ATOM 789 O O . VAL B 1 13 ? -0.042 -35.844 -8.328 1 71.06 13 VAL B O 1
ATOM 792 N N . VAL B 1 14 ? 1.38 -37.344 -8.961 1 69.31 14 VAL B N 1
ATOM 793 C CA . VAL B 1 14 ? 2.518 -36.719 -8.281 1 69.31 14 VAL B CA 1
ATOM 794 C C . VAL B 1 14 ? 2.893 -35.406 -8.984 1 69.31 14 VAL B C 1
ATOM 796 O O . VAL B 1 14 ? 3.205 -34.406 -8.336 1 69.31 14 VAL B O 1
ATOM 799 N N . SER B 1 15 ? 2.766 -35.406 -10.289 1 69.81 15 SER B N 1
ATOM 800 C CA . SER B 1 15 ? 3.068 -34.188 -11.062 1 69.81 15 SER B CA 1
ATOM 801 C C . SER B 1 15 ? 2.049 -33.094 -10.797 1 69.81 15 SER B C 1
ATOM 803 O O . SER B 1 15 ? 2.402 -31.922 -10.734 1 69.81 15 SER B O 1
ATOM 805 N N . LEU B 1 16 ? 0.796 -33.438 -10.719 1 65.75 16 LEU B N 1
ATOM 806 C CA . LEU B 1 16 ? -0.259 -32.469 -10.414 1 65.75 16 LEU B CA 1
ATOM 807 C C . LEU B 1 16 ? -0.075 -31.891 -9.016 1 65.75 16 LEU B C 1
ATOM 809 O O . LEU B 1 16 ? -0.366 -30.719 -8.781 1 65.75 16 LEU B O 1
ATOM 813 N N . LEU B 1 17 ? 0.349 -32.625 -8.086 1 64.5 17 LEU B N 1
ATOM 814 C CA . LEU B 1 17 ? 0.558 -32.188 -6.711 1 64.5 17 LEU B CA 1
ATOM 815 C C . LEU B 1 17 ? 1.738 -31.234 -6.617 1 64.5 17 LEU B C 1
ATOM 817 O O . LEU B 1 17 ? 1.717 -30.297 -5.824 1 64.5 17 LEU B O 1
ATOM 821 N N . MET B 1 18 ? 2.717 -31.297 -7.383 1 60.19 18 MET B N 1
ATOM 822 C CA . MET B 1 18 ? 3.906 -30.453 -7.316 1 60.19 18 MET B CA 1
ATOM 823 C C . MET B 1 18 ? 3.643 -29.094 -7.941 1 60.19 18 MET B C 1
ATOM 825 O O . MET B 1 18 ? 4.434 -28.172 -7.773 1 60.19 18 MET B O 1
ATOM 829 N N . MET B 1 19 ? 2.707 -28.891 -8.664 1 56.09 19 MET B N 1
ATOM 830 C CA . MET B 1 19 ? 2.492 -27.641 -9.383 1 56.09 19 MET B CA 1
ATOM 831 C C . MET B 1 19 ? 1.896 -26.578 -8.461 1 56.09 19 MET B C 1
ATOM 833 O O . MET B 1 19 ? 1.648 -25.453 -8.883 1 56.09 19 MET B O 1
ATOM 837 N N . SER B 1 20 ? 1.456 -26.719 -7.289 1 52.91 20 SER B N 1
ATOM 838 C CA . SER B 1 20 ? 0.843 -25.625 -6.551 1 52.91 20 SER B CA 1
ATOM 839 C C . SER B 1 20 ? 1.9 -24.734 -5.902 1 52.91 20 SER B C 1
ATOM 841 O O . SER B 1 20 ? 2.377 -25.031 -4.805 1 52.91 20 SER B O 1
ATOM 843 N N . VAL B 1 21 ? 2.904 -24.25 -6.582 1 51.03 21 VAL B N 1
ATOM 844 C CA . VAL B 1 21 ? 3.775 -23.281 -5.918 1 51.03 21 VAL B CA 1
ATOM 845 C C . VAL B 1 21 ? 2.979 -22.031 -5.555 1 51.03 21 VAL B C 1
ATOM 847 O O . VAL B 1 21 ? 2.414 -21.375 -6.43 1 51.03 21 VAL B O 1
ATOM 850 N N . SER B 1 22 ? 2.299 -22 -4.5 1 47.34 22 SER B N 1
ATOM 851 C CA . SER B 1 22 ? 1.729 -20.781 -3.938 1 47.34 22 SER B CA 1
ATOM 852 C C . SER B 1 22 ? 2.785 -19.688 -3.809 1 47.34 22 SER B C 1
ATOM 854 O O . SER B 1 22 ? 3.775 -19.844 -3.094 1 47.34 22 SER B O 1
ATOM 856 N N . VAL B 1 23 ? 3.123 -18.984 -4.902 1 46.22 23 VAL B N 1
ATOM 857 C CA . VAL B 1 23 ? 3.92 -17.766 -4.812 1 46.22 23 VAL B CA 1
ATOM 858 C C . VAL B 1 23 ? 3.318 -16.828 -3.764 1 46.22 23 VAL B C 1
ATOM 860 O O . VAL B 1 23 ? 2.217 -16.297 -3.947 1 46.22 23 VAL B O 1
ATOM 863 N N . SER B 1 24 ? 3.375 -17.094 -2.518 1 44.97 24 SER B N 1
ATOM 864 C CA . SER B 1 24 ? 3.115 -16.078 -1.51 1 44.97 24 SER B CA 1
ATOM 865 C C . SER B 1 24 ? 3.979 -14.836 -1.74 1 44.97 24 SER B C 1
ATOM 867 O O . SER B 1 24 ? 5.199 -14.883 -1.572 1 44.97 24 SER B O 1
ATOM 869 N N . GLY B 1 25 ? 3.822 -14.156 -2.805 1 38 25 GLY B N 1
ATOM 870 C CA . GLY B 1 25 ? 4.531 -12.891 -2.947 1 38 25 GLY B CA 1
ATOM 871 C C . GLY B 1 25 ? 4.48 -12.039 -1.696 1 38 25 GLY B C 1
ATOM 872 O O . GLY B 1 25 ? 3.41 -11.57 -1.297 1 38 25 GLY B O 1
ATOM 873 N N . HIS B 1 26 ? 5.234 -12.461 -0.653 1 40.31 26 HIS B N 1
ATOM 874 C CA . HIS B 1 26 ? 5.426 -11.539 0.461 1 40.31 26 HIS B CA 1
ATOM 875 C C . HIS B 1 26 ? 5.848 -10.156 -0.031 1 40.31 26 HIS B C 1
ATOM 877 O O . HIS B 1 26 ? 6.891 -10.016 -0.673 1 40.31 26 HIS B O 1
ATOM 883 N N . GLY B 1 27 ? 5.055 -9.469 -0.713 1 39.72 27 GLY B N 1
ATOM 884 C CA . GLY B 1 27 ? 5.496 -8.102 -0.92 1 39.72 27 GLY B CA 1
ATOM 885 C C . GLY B 1 27 ? 6.367 -7.574 0.207 1 39.72 27 GLY B C 1
ATOM 886 O O . GLY B 1 27 ? 6.453 -8.195 1.271 1 39.72 27 GLY B O 1
ATOM 887 N N . PRO B 1 28 ? 7.27 -6.828 -0.061 1 37.84 28 PRO B N 1
ATOM 888 C CA . PRO B 1 28 ? 8.094 -6.277 1.014 1 37.84 28 PRO B CA 1
ATOM 889 C C . PRO B 1 28 ? 7.312 -6.055 2.307 1 37.84 28 PRO B C 1
ATOM 891 O O . PRO B 1 28 ? 6.273 -5.391 2.295 1 37.84 28 PRO B O 1
ATOM 894 N N . GLY B 1 29 ? 7.031 -7.145 3.061 1 39.66 29 GLY B N 1
ATOM 895 C CA . GLY B 1 29 ? 6.586 -6.91 4.426 1 39.66 29 GLY B CA 1
ATOM 896 C C . GLY B 1 29 ? 7.195 -5.668 5.047 1 39.66 29 GLY B C 1
ATOM 897 O O . GLY B 1 29 ? 8.297 -5.719 5.598 1 39.66 29 GLY B O 1
ATOM 898 N N . ILE B 1 30 ? 7.145 -4.605 4.332 1 39 30 ILE B N 1
ATOM 899 C CA . ILE B 1 30 ? 7.656 -3.473 5.098 1 39 30 ILE B CA 1
ATOM 900 C C . ILE B 1 30 ? 7.254 -3.617 6.562 1 39 30 ILE B C 1
ATOM 902 O O . ILE B 1 30 ? 6.09 -3.889 6.871 1 39 30 ILE B O 1
ATOM 906 N N . GLY B 1 31 ? 8.07 -4.359 7.27 1 41.72 31 GLY B N 1
ATOM 907 C CA . GLY B 1 31 ? 8.062 -4.43 8.727 1 41.72 31 GLY B CA 1
ATOM 908 C C . GLY B 1 31 ? 7.477 -3.189 9.375 1 41.72 31 GLY B C 1
ATOM 909 O O . GLY B 1 31 ? 8.203 -2.244 9.688 1 41.72 31 GLY B O 1
ATOM 910 N N . GLN B 1 32 ? 6.461 -2.67 8.836 1 43.09 32 GLN B N 1
ATOM 911 C CA . GLN B 1 32 ? 6.059 -1.463 9.555 1 43.09 32 GLN B CA 1
ATOM 912 C C . GLN B 1 32 ? 5.879 -1.74 11.039 1 43.09 32 GLN B C 1
ATOM 914 O O . GLN B 1 32 ? 5.309 -2.764 11.422 1 43.09 32 GLN B O 1
ATOM 919 N N . PRO B 1 33 ? 6.699 -1.301 11.82 1 48.16 33 PRO B N 1
ATOM 920 C CA . PRO B 1 33 ? 6.324 -1.271 13.234 1 48.16 33 PRO B CA 1
ATOM 921 C C . PRO B 1 33 ? 4.852 -0.93 13.445 1 48.16 33 PRO B C 1
ATOM 923 O O . PRO B 1 33 ? 4.332 -0.006 12.812 1 48.16 33 PRO B O 1
ATOM 926 N N . ASP B 1 34 ? 3.91 -1.887 13.734 1 53.59 34 ASP B N 1
ATOM 927 C CA . ASP B 1 34 ? 2.475 -1.974 13.992 1 53.59 34 ASP B CA 1
ATOM 928 C C . ASP B 1 34 ? 2.039 -0.944 15.031 1 53.59 34 ASP B C 1
ATOM 930 O O . ASP B 1 34 ? 2.408 -1.045 16.203 1 53.59 34 ASP B O 1
ATOM 934 N N . THR B 1 35 ? 2.262 0.34 14.914 1 75.69 35 THR B N 1
ATOM 935 C CA . THR B 1 35 ? 1.673 1.091 16.016 1 75.69 35 THR B CA 1
ATOM 936 C C . THR B 1 35 ? 0.16 1.206 15.852 1 75.69 35 THR B C 1
ATOM 938 O O . THR B 1 35 ? -0.569 1.365 16.828 1 75.69 35 THR B O 1
ATOM 941 N N . PHE B 1 36 ? -0.334 1.124 14.625 1 86.56 36 PHE B N 1
ATOM 942 C CA . PHE B 1 36 ? -1.782 1.21 14.477 1 86.56 36 PHE B CA 1
ATOM 943 C C . PHE B 1 36 ? -2.451 -0.076 14.953 1 86.56 36 PHE B C 1
ATOM 945 O O . PHE B 1 36 ? -2.014 -1.174 14.602 1 86.56 36 PHE B O 1
ATOM 952 N N . GLU B 1 37 ? -3.412 0.168 15.945 1 87.56 37 GLU B N 1
ATOM 953 C CA . GLU B 1 37 ? -4.164 -0.982 16.438 1 87.56 37 GLU B CA 1
ATOM 954 C C . GLU B 1 37 ? -5.488 -1.135 15.695 1 87.56 37 GLU B C 1
ATOM 956 O O . GLU B 1 37 ? -6.312 -0.219 15.695 1 87.56 37 GLU B O 1
ATOM 961 N N . CYS B 1 38 ? -5.656 -2.363 15.164 1 90.38 38 CYS B N 1
ATOM 962 C CA . CYS B 1 38 ? -6.852 -2.625 14.367 1 90.38 38 CYS B CA 1
ATOM 963 C C . CYS B 1 38 ? -8.078 -2.76 15.266 1 90.38 38 CYS B C 1
ATOM 965 O O . CYS B 1 38 ? -8.117 -3.617 16.141 1 90.38 38 CYS B O 1
ATOM 967 N N . PRO B 1 39 ? -9.031 -1.858 15.156 1 90.88 39 PRO B N 1
ATOM 968 C CA . PRO B 1 39 ? -10.266 -2.016 15.93 1 90.88 39 PRO B CA 1
ATOM 969 C C . PRO B 1 39 ? -11.07 -3.242 15.508 1 90.88 39 PRO B C 1
ATOM 971 O O . PRO B 1 39 ? -11.914 -3.723 16.266 1 90.88 39 PRO B O 1
ATOM 974 N N . GLY B 1 40 ? -10.867 -3.814 14.336 1 93.38 40 GLY B N 1
ATOM 975 C CA . GLY B 1 40 ? -11.516 -4.93 13.664 1 93.38 40 GLY B CA 1
ATOM 976 C C . GLY B 1 40 ? -11.055 -5.105 12.227 1 93.38 40 GLY B C 1
ATOM 977 O O . GLY B 1 40 ? -10.164 -4.391 11.766 1 93.38 40 GLY B O 1
ATOM 978 N N . ASP B 1 41 ? -11.633 -6.055 11.656 1 94.31 41 ASP B N 1
ATOM 979 C CA . ASP B 1 41 ? -11.297 -6.273 10.25 1 94.31 41 ASP B CA 1
ATOM 980 C C . ASP B 1 41 ? -11.891 -5.176 9.367 1 94.31 41 ASP B C 1
ATOM 982 O O . ASP B 1 41 ? -13 -4.703 9.625 1 94.31 41 ASP B O 1
ATOM 986 N N . GLY B 1 42 ? -11.086 -4.734 8.406 1 94.31 42 GLY B N 1
ATOM 987 C CA . GLY B 1 42 ? -11.57 -3.717 7.492 1 94.31 42 GLY B CA 1
ATOM 988 C C . GLY B 1 42 ? -10.508 -2.693 7.121 1 94.31 42 GLY B C 1
ATOM 989 O O . GLY B 1 42 ? -9.312 -2.979 7.191 1 94.31 42 GLY B O 1
ATOM 990 N N . TYR B 1 43 ? -10.961 -1.565 6.543 1 95.25 43 TYR B N 1
ATOM 991 C CA . TYR B 1 43 ? -10.109 -0.465 6.117 1 95.25 43 TYR B CA 1
ATOM 992 C C . TYR B 1 43 ? -10.352 0.779 6.961 1 95.25 43 TYR B C 1
ATOM 994 O O . TYR B 1 43 ? -11.5 1.132 7.238 1 95.25 43 TYR B O 1
ATOM 1002 N N . PHE B 1 44 ? -9.297 1.417 7.43 1 94.69 44 PHE B N 1
ATOM 1003 C CA . PHE B 1 44 ? -9.398 2.568 8.32 1 94.69 44 PHE B CA 1
ATOM 1004 C C . PHE B 1 44 ? -8.477 3.689 7.859 1 94.69 44 PHE B C 1
ATOM 1006 O O . PHE B 1 44 ? -7.289 3.461 7.617 1 94.69 44 PHE B O 1
ATOM 1013 N N . ALA B 1 45 ? -9.016 4.879 7.742 1 95.69 45 ALA B N 1
ATOM 1014 C CA . ALA B 1 45 ? -8.203 6.031 7.371 1 95.69 45 ALA B CA 1
ATOM 1015 C C . ALA B 1 45 ? -7.297 6.453 8.523 1 95.69 45 ALA B C 1
ATOM 1017 O O . ALA B 1 45 ? -7.672 6.34 9.688 1 95.69 45 ALA B O 1
ATOM 1018 N N . ASP B 1 46 ? -6.055 6.906 8.18 1 94.69 46 ASP B N 1
ATOM 1019 C CA . ASP B 1 46 ? -5.176 7.527 9.172 1 94.69 46 ASP B CA 1
ATOM 1020 C C . ASP B 1 46 ? -5.461 9.023 9.297 1 94.69 46 ASP B C 1
ATOM 1022 O O . ASP B 1 46 ? -4.926 9.828 8.539 1 94.69 46 ASP B O 1
ATOM 1026 N N . HIS B 1 47 ? -6.219 9.391 10.234 1 94.75 47 HIS B N 1
ATOM 1027 C CA . HIS B 1 47 ? -6.645 10.781 10.406 1 94.75 47 HIS B CA 1
ATOM 1028 C C . HIS B 1 47 ? -5.477 11.664 10.82 1 94.75 47 HIS B C 1
ATOM 1030 O O . HIS B 1 47 ? -5.477 12.867 10.547 1 94.75 47 HIS B O 1
ATOM 1036 N N . GLY B 1 48 ? -4.496 11.141 11.383 1 93.38 48 GLY B N 1
ATOM 1037 C CA . GLY B 1 48 ? -3.32 11.898 11.789 1 93.38 48 GLY B CA 1
ATOM 1038 C C . GLY B 1 48 ? -2.412 12.258 10.625 1 93.38 48 GLY B C 1
ATOM 1039 O O . GLY B 1 48 ? -1.538 13.109 10.758 1 93.38 48 GLY B O 1
ATOM 1040 N N . ARG B 1 49 ? -2.676 11.609 9.562 1 93.25 49 ARG B N 1
ATOM 1041 C CA . ARG B 1 49 ? -1.879 11.836 8.367 1 93.25 49 ARG B CA 1
ATOM 1042 C C . ARG B 1 49 ? -2.762 12.25 7.191 1 93.25 49 ARG B C 1
ATOM 1044 O O . ARG B 1 49 ? -2.619 11.727 6.086 1 93.25 49 ARG B O 1
ATOM 1051 N N . GLU B 1 50 ? -3.623 13.055 7.469 1 94.69 50 GLU B N 1
ATOM 1052 C CA . GLU B 1 50 ? -4.477 13.758 6.512 1 94.69 50 GLU B CA 1
ATOM 1053 C C . GLU B 1 50 ? -5.238 12.773 5.629 1 94.69 50 GLU B C 1
ATOM 1055 O O . GLU B 1 50 ? -5.578 13.094 4.488 1 94.69 50 GLU B O 1
ATOM 1060 N N . CYS B 1 51 ? -5.375 11.508 6.02 1 96.75 51 CYS B N 1
ATOM 1061 C CA . CYS B 1 51 ? -6.16 10.461 5.367 1 96.75 51 CYS B CA 1
ATOM 1062 C C . CYS B 1 51 ? -5.551 10.078 4.027 1 96.75 51 CYS B C 1
ATOM 1064 O O . CYS B 1 51 ? -6.25 9.586 3.141 1 96.75 51 CYS B O 1
ATOM 1066 N N . VAL B 1 52 ? -4.238 10.367 3.885 1 95.88 52 VAL B N 1
ATOM 1067 C CA . VAL B 1 52 ? -3.596 9.969 2.637 1 95.88 52 VAL B CA 1
ATOM 1068 C C . VAL B 1 52 ? -3.061 8.547 2.764 1 95.88 52 VAL B C 1
ATOM 1070 O O . VAL B 1 52 ? -2.779 7.887 1.757 1 95.88 52 VAL B O 1
ATOM 1073 N N . VAL B 1 53 ? -2.928 8.039 3.994 1 95.19 53 VAL B N 1
ATOM 1074 C CA . VAL B 1 53 ? -2.613 6.652 4.324 1 95.19 53 VAL B CA 1
ATOM 1075 C C . VAL B 1 53 ? -3.834 5.98 4.953 1 95.19 53 VAL B C 1
ATOM 1077 O O . VAL B 1 53 ? -4.598 6.625 5.68 1 95.19 53 VAL B O 1
ATOM 1080 N N . TYR B 1 54 ? -4.023 4.734 4.633 1 94.56 54 TYR B N 1
ATOM 1081 C CA . TYR B 1 54 ? -5.066 3.938 5.27 1 94.56 54 TYR B CA 1
ATOM 1082 C C . TYR B 1 54 ? -4.566 2.533 5.582 1 94.56 54 TYR B C 1
ATOM 1084 O O . TYR B 1 54 ? -3.592 2.066 4.984 1 94.56 54 TYR B O 1
ATOM 1092 N N . TYR B 1 55 ? -5.188 1.948 6.531 1 93.38 55 TYR B N 1
ATOM 1093 C CA . TYR B 1 55 ? -4.754 0.649 7.031 1 93.38 55 TYR B CA 1
ATOM 1094 C C . TYR B 1 55 ? -5.77 -0.436 6.684 1 93.38 55 TYR B C 1
ATOM 1096 O O . TYR B 1 55 ? -6.977 -0.24 6.844 1 93.38 55 TYR B O 1
ATOM 1104 N N . LYS B 1 56 ? -5.23 -1.424 6.141 1 91.88 56 LYS B N 1
ATOM 1105 C CA . LYS B 1 56 ? -5.996 -2.656 5.977 1 91.88 56 LYS B CA 1
ATOM 1106 C C . LYS B 1 56 ? -5.773 -3.604 7.152 1 91.88 56 LYS B C 1
ATOM 1108 O O . LYS B 1 56 ? -4.637 -3.982 7.441 1 91.88 56 LYS B O 1
ATOM 1113 N N . CYS B 1 57 ? -6.891 -3.936 7.801 1 91.69 57 CYS B N 1
ATOM 1114 C CA . CYS B 1 57 ? -6.816 -4.801 8.969 1 91.69 57 CYS B CA 1
ATOM 1115 C C . CYS B 1 57 ? -7.43 -6.168 8.68 1 91.69 57 CYS B C 1
ATOM 1117 O O . CYS B 1 57 ? -8.531 -6.258 8.148 1 91.69 57 CYS B O 1
ATOM 1119 N N . GLN B 1 58 ? -6.68 -7.156 8.906 1 90.5 58 GLN B N 1
ATOM 1120 C CA . GLN B 1 58 ? -7.125 -8.539 8.82 1 90.5 58 GLN B CA 1
ATOM 1121 C C . GLN B 1 58 ? -6.672 -9.344 10.039 1 90.5 58 GLN B C 1
ATOM 1123 O O . GLN B 1 58 ? -5.52 -9.773 10.109 1 90.5 58 GLN B O 1
ATOM 1128 N N . GLY B 1 59 ? -7.73 -9.523 11 1 86.94 59 GLY B N 1
ATOM 1129 C CA . GLY B 1 59 ? -7.312 -10.109 12.266 1 86.94 59 GLY B CA 1
ATOM 1130 C C . GLY B 1 59 ? -6.363 -9.227 13.055 1 86.94 59 GLY B C 1
ATOM 1131 O O . GLY B 1 59 ? -6.684 -8.078 13.359 1 86.94 59 GLY B O 1
ATOM 1132 N N . GLN B 1 60 ? -5.273 -9.688 13.328 1 83.12 60 GLN B N 1
ATOM 1133 C CA . GLN B 1 60 ? -4.281 -8.922 14.07 1 83.12 60 GLN B CA 1
ATOM 1134 C C . GLN B 1 60 ? -3.246 -8.305 13.141 1 83.12 60 GLN B C 1
ATOM 1136 O O . GLN B 1 60 ? -2.338 -7.602 13.586 1 83.12 60 GLN B O 1
ATOM 1141 N N . GLN B 1 61 ? -3.494 -8.523 11.891 1 85.38 61 GLN B N 1
ATOM 1142 C CA . GLN B 1 61 ? -2.527 -8.031 10.922 1 85.38 61 GLN B CA 1
ATOM 1143 C C . GLN B 1 61 ? -2.947 -6.668 10.375 1 85.38 61 GLN B C 1
ATOM 1145 O O . GLN B 1 61 ? -4.121 -6.453 10.07 1 85.38 61 GLN B O 1
ATOM 1150 N N . VAL B 1 62 ? -1.964 -5.707 10.289 1 89.62 62 VAL B N 1
ATOM 1151 C CA . VAL B 1 62 ? -2.188 -4.359 9.773 1 89.62 62 VAL B CA 1
ATOM 1152 C C . VAL B 1 62 ? -1.292 -4.121 8.555 1 89.62 62 VAL B C 1
ATOM 1154 O O . VAL B 1 62 ? -0.111 -4.473 8.57 1 89.62 62 VAL B O 1
ATOM 1157 N N . THR B 1 63 ? -1.877 -3.668 7.445 1 90 63 THR B N 1
ATOM 1158 C CA . THR B 1 63 ? -1.131 -3.258 6.258 1 90 63 THR B CA 1
ATOM 1159 C C . THR B 1 63 ? -1.388 -1.788 5.938 1 90 63 THR B C 1
ATOM 1161 O O . THR B 1 63 ? -2.539 -1.361 5.84 1 90 63 THR B O 1
ATOM 1164 N N . ALA B 1 64 ? -0.245 -1.021 5.832 1 92.56 64 ALA B N 1
ATOM 1165 C CA . ALA B 1 64 ? -0.371 0.393 5.492 1 92.56 64 ALA B CA 1
ATOM 1166 C C . ALA B 1 64 ? -0.358 0.595 3.979 1 92.56 64 ALA B C 1
ATOM 1168 O O . ALA B 1 64 ? 0.56 0.139 3.293 1 92.56 64 ALA B O 1
ATOM 1169 N N . LEU B 1 65 ? -1.356 1.267 3.475 1 93.56 65 LEU B N 1
ATOM 1170 C CA . LEU B 1 65 ? -1.497 1.574 2.055 1 93.56 65 LEU B CA 1
ATOM 1171 C C . LEU B 1 65 ? -1.613 3.078 1.833 1 93.56 65 LEU B C 1
ATOM 1173 O O . LEU B 1 65 ? -1.861 3.832 2.777 1 93.56 65 LEU B O 1
ATOM 1177 N N . GLY B 1 66 ? -1.269 3.527 0.665 1 94.06 66 GLY B N 1
ATOM 1178 C CA . GLY B 1 66 ? -1.368 4.938 0.326 1 94.06 66 GLY B CA 1
ATOM 1179 C C . GLY B 1 66 ? -2.338 5.211 -0.809 1 94.06 66 GLY B C 1
ATOM 1180 O O . GLY B 1 66 ? -2.584 4.344 -1.646 1 94.06 66 GLY B O 1
ATOM 1181 N N . CYS B 1 67 ? -2.875 6.406 -0.779 1 95.06 67 CYS B N 1
ATOM 1182 C CA . CYS B 1 67 ? -3.691 6.859 -1.899 1 95.06 67 CYS B CA 1
ATOM 1183 C C . CYS B 1 67 ? -2.842 7.578 -2.939 1 95.06 67 CYS B C 1
ATOM 1185 O O . CYS B 1 67 ? -1.812 8.164 -2.605 1 95.06 67 CYS B O 1
ATOM 1187 N N . ASP B 1 68 ? -3.33 7.531 -4.145 1 92.88 68 ASP B N 1
ATOM 1188 C CA . ASP B 1 68 ? -2.65 8.258 -5.211 1 92.88 68 ASP B CA 1
ATOM 1189 C C . ASP B 1 68 ? -2.613 9.758 -4.922 1 92.88 68 ASP B C 1
ATOM 1191 O O . ASP B 1 68 ? -3.336 10.242 -4.051 1 92.88 68 ASP B O 1
ATOM 1195 N N . GLU B 1 69 ? -1.708 10.375 -5.68 1 90.81 69 GLU B N 1
ATOM 1196 C CA . GLU B 1 69 ? -1.567 11.82 -5.496 1 90.81 69 GLU B CA 1
ATOM 1197 C C . GLU B 1 69 ? -2.912 12.531 -5.645 1 90.81 69 GLU B C 1
ATOM 1199 O O . GLU B 1 69 ? -3.697 12.203 -6.535 1 90.81 69 GLU B O 1
ATOM 1204 N N . GLY B 1 70 ? -3.148 13.453 -4.711 1 91.06 70 GLY B N 1
ATOM 1205 C CA . GLY B 1 70 ? -4.363 14.25 -4.777 1 91.06 70 GLY B CA 1
ATOM 1206 C C . GLY B 1 70 ? -5.578 13.531 -4.227 1 91.06 70 GLY B C 1
ATOM 1207 O 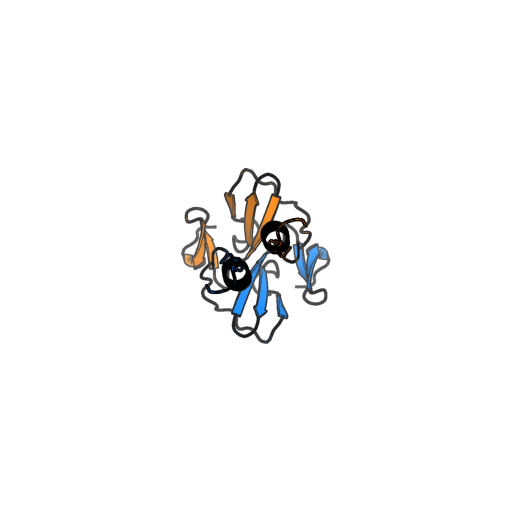O . GLY B 1 70 ? -6.695 14.055 -4.277 1 91.06 70 GLY B O 1
ATOM 1208 N N . LYS B 1 71 ? -5.406 12.359 -3.725 1 94.62 71 LYS B N 1
ATOM 1209 C CA . LYS B 1 71 ? -6.527 11.57 -3.225 1 94.62 71 LYS B CA 1
ATOM 1210 C C . LYS B 1 71 ? -6.379 11.281 -1.733 1 94.62 71 LYS B C 1
ATOM 1212 O O . LYS B 1 71 ? -5.27 11.336 -1.195 1 94.62 71 LYS B O 1
ATOM 1217 N N . LYS B 1 72 ? -7.531 11.102 -1.125 1 95.44 72 LYS B N 1
ATOM 1218 C CA . LYS B 1 72 ? -7.648 10.719 0.278 1 95.44 72 LYS B CA 1
ATOM 1219 C C . LYS B 1 72 ? -8.594 9.531 0.445 1 95.44 72 LYS B C 1
ATOM 1221 O O . LYS B 1 72 ? -9.461 9.305 -0.398 1 95.44 72 LYS B O 1
ATOM 1226 N N . PHE B 1 73 ? -8.312 8.789 1.48 1 96.31 73 PHE B N 1
ATOM 1227 C CA . PHE B 1 73 ? -9.133 7.605 1.698 1 96.31 73 PHE B CA 1
ATOM 1228 C C . PHE B 1 73 ? -10.477 7.984 2.309 1 96.31 73 PHE B C 1
ATOM 1230 O O . PHE B 1 73 ? -10.531 8.648 3.346 1 96.31 73 PHE B O 1
ATOM 1237 N N . ASP B 1 74 ? -11.547 7.633 1.64 1 95.81 74 ASP B N 1
ATOM 1238 C CA . ASP B 1 74 ? -12.914 7.809 2.105 1 95.81 74 ASP B CA 1
ATOM 1239 C C . ASP B 1 74 ? -13.391 6.59 2.895 1 95.81 74 ASP B C 1
ATOM 1241 O O . ASP B 1 74 ? -13.648 5.531 2.316 1 95.81 74 ASP B O 1
ATOM 1245 N N . GLU B 1 75 ? -13.555 6.73 4.184 1 93.69 75 GLU B N 1
ATOM 1246 C CA . GLU B 1 75 ? -13.914 5.602 5.039 1 93.69 75 GLU B CA 1
ATOM 1247 C C . GLU B 1 75 ? -15.336 5.121 4.75 1 93.69 75 GLU B C 1
ATOM 1249 O O . GLU B 1 75 ? -15.648 3.947 4.961 1 93.69 75 GLU B O 1
ATOM 1254 N N . ARG B 1 76 ? -16.172 6.051 4.258 1 92.12 76 ARG B N 1
ATOM 1255 C CA . ARG B 1 76 ? -17.547 5.688 3.959 1 92.12 76 ARG B CA 1
ATOM 1256 C C . ARG B 1 76 ? -17.625 4.809 2.717 1 92.12 76 ARG B C 1
ATOM 1258 O O . ARG B 1 76 ? -18.344 3.809 2.701 1 92.12 76 ARG B O 1
ATOM 1265 N N . ARG B 1 77 ? -16.781 5.145 1.771 1 93.06 77 ARG B N 1
ATOM 1266 C CA . ARG B 1 77 ? -16.812 4.441 0.493 1 93.06 77 ARG B CA 1
ATOM 1267 C C . ARG B 1 77 ? -15.711 3.391 0.418 1 93.06 77 ARG B C 1
ATOM 1269 O O . ARG B 1 77 ? -15.664 2.598 -0.525 1 93.06 77 ARG B O 1
ATOM 1276 N N . LYS B 1 78 ? -14.891 3.344 1.339 1 93.81 78 LYS B N 1
ATOM 1277 C CA . LYS B 1 78 ? -13.797 2.383 1.448 1 93.81 78 LYS B CA 1
ATOM 1278 C C . LYS B 1 78 ? -12.922 2.398 0.198 1 93.81 78 LYS B C 1
ATOM 1280 O O . LYS B 1 78 ? -12.586 1.345 -0.346 1 93.81 78 LYS B O 1
ATOM 1285 N N . ARG B 1 79 ? -12.641 3.559 -0.297 1 93 79 ARG B N 1
ATOM 1286 C CA . ARG B 1 79 ? -11.742 3.748 -1.431 1 93 79 ARG B CA 1
ATOM 1287 C C . ARG B 1 79 ? -11.125 5.141 -1.414 1 93 79 ARG B C 1
ATOM 1289 O O . ARG B 1 79 ? -11.625 6.039 -0.731 1 93 79 ARG B O 1
ATOM 1296 N N . CYS B 1 80 ? -10.016 5.297 -2.162 1 95.5 80 CYS B N 1
ATOM 1297 C CA . CYS B 1 80 ? -9.398 6.609 -2.322 1 95.5 80 CYS B CA 1
ATOM 1298 C C . CYS B 1 80 ? -10.172 7.457 -3.322 1 95.5 80 CYS B C 1
ATOM 1300 O O . CYS B 1 80 ? -10.508 6.992 -4.41 1 95.5 80 CYS B O 1
ATOM 1302 N N . ARG B 1 81 ? -10.477 8.656 -2.896 1 93.69 81 ARG B N 1
ATOM 1303 C CA . ARG B 1 81 ? -11.188 9.617 -3.732 1 93.69 81 ARG B CA 1
ATOM 1304 C C . ARG B 1 81 ? -10.477 10.969 -3.74 1 93.69 81 ARG B C 1
ATOM 1306 O O . ARG B 1 81 ? -9.531 11.18 -2.977 1 93.69 81 ARG B O 1
ATOM 1313 N N . LEU B 1 82 ? -10.969 11.727 -4.691 1 93 82 LEU B N 1
ATOM 1314 C CA . LEU B 1 82 ? -10.375 13.055 -4.773 1 93 82 LEU B CA 1
ATOM 1315 C C . LEU B 1 82 ? -10.445 13.766 -3.424 1 93 82 LEU B C 1
ATOM 1317 O O . LEU B 1 82 ? -11.453 13.688 -2.727 1 93 82 LEU B O 1
ATOM 1321 N N . ALA B 1 83 ? -9.289 14.391 -3.062 1 94.06 83 ALA B N 1
ATOM 1322 C CA . ALA B 1 83 ? -9.117 14.984 -1.737 1 94.06 83 ALA B CA 1
ATOM 1323 C C . ALA B 1 83 ? -10.297 15.883 -1.381 1 94.06 83 ALA B C 1
ATOM 1325 O O . ALA B 1 83 ? -10.742 15.906 -0.232 1 94.06 83 ALA B O 1
ATOM 1326 N N . HIS B 1 84 ? -10.82 16.609 -2.373 1 94.12 84 HIS B N 1
ATOM 1327 C CA . HIS B 1 84 ? -11.852 17.594 -2.07 1 94.12 84 HIS B CA 1
ATOM 1328 C C . HIS B 1 84 ? -13.195 16.906 -1.816 1 94.12 84 HIS B C 1
ATOM 1330 O O . HIS B 1 84 ? -14.125 17.531 -1.297 1 94.12 84 HIS B O 1
ATOM 1336 N N . LEU B 1 85 ? -13.375 15.656 -2.125 1 94.81 85 LEU B N 1
ATOM 1337 C CA . LEU B 1 85 ? -14.609 14.906 -1.93 1 94.81 85 LEU B CA 1
ATOM 1338 C C . LEU B 1 85 ? -14.586 14.164 -0.598 1 94.81 85 LEU B C 1
ATOM 1340 O O . LEU B 1 85 ? -15.586 13.555 -0.204 1 94.81 85 LEU B O 1
A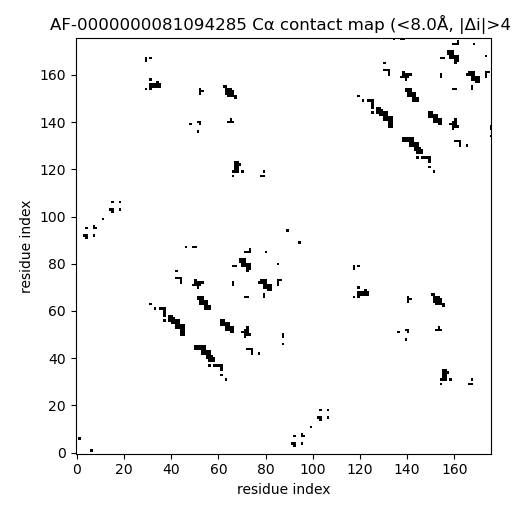TOM 1344 N N . VAL B 1 86 ? -13.438 14.086 -0.009 1 96 86 VAL B N 1
ATOM 1345 C CA . VAL B 1 86 ? -13.266 13.312 1.218 1 96 86 VAL B CA 1
ATOM 1346 C C . VAL B 1 86 ? -13.172 14.258 2.414 1 96 86 VAL B C 1
ATOM 1348 O O . VAL B 1 86 ? -12.383 15.211 2.396 1 96 86 VAL B O 1
ATOM 1351 N N . ASP B 1 87 ? -14.062 14.055 3.418 1 92.5 87 ASP B N 1
ATOM 1352 C CA . ASP B 1 87 ? -13.969 14.805 4.668 1 92.5 87 ASP B CA 1
ATOM 1353 C C . ASP B 1 87 ? -13.039 14.109 5.66 1 92.5 87 ASP B C 1
ATOM 1355 O O . ASP B 1 87 ? -13.32 12.992 6.098 1 92.5 87 ASP B O 1
ATOM 1359 N N . CYS B 1 88 ? -11.93 14.641 5.953 1 93.69 88 CYS B N 1
ATOM 1360 C CA . CYS B 1 88 ? -10.945 14.117 6.887 1 93.69 88 CYS B CA 1
ATOM 1361 C C . CYS B 1 88 ? -10.578 15.156 7.934 1 93.69 88 CYS B C 1
ATOM 1363 O O . CYS B 1 88 ? -10.586 16.359 7.652 1 93.69 88 CYS B O 1
#

Nearest PDB structures (foldseek):
  4zce-assembly1_B  TM=8.863E-01  e=2.416E-03  Dermatophagoides pteronyssinus
  8in6-assembly1_A  TM=8.655E-01  e=2.755E-03  Aplysia kurodai
  5hbf-assembly3_A  TM=8.454E-01  e=1.246E-02  Homo sapiens
  5hbf-assembly3_B  TM=8.039E-01  e=1.421E-02  Homo sapiens
  6so0-assembly1_A  TM=6.168E-01  e=3.124E-02  Homo sapiens

Sequence (176 aa):
MLPRVFTILVLYVVSLLMMSVSVSGHGPGIGQPDTFECPGDGYFADHGRECVVYYKCQGQQVTALGCDEGKKFDERRKRCRLAHLVDCMLPRVFTILVLYVVSLLMMSVSVSGHGPGIGQPDTFECPGDGYFADHGRECVVYYKCQGQQVTALGCDEGKKFDERRKRCRLAHLVDC

Secondary structure (DSSP, 8-state):
---HHHHHHHHHHHHHHHT----------------S--SSSEEEE-GGGTTSEEEEEETTEEEEEEPPTTEEEETTTTEEEEGGG---/---HHHHHHHHHHHHHHHT----------------S--SSSEEEE-GGGTTSEEEEEETTEEEEEEPPTTEEEETTTTEEEEGGG---

Radius of gyration: 23.47 Å; Cα contacts (8 Å, |Δi|>4): 286; chains: 2; bounding box: 36×75×47 Å